Protein AF-A0A2V5QHH8-F1 (afdb_monomer_lite)

Foldseek 3Di:
DVVVVVVVVVVVVVPPPPPPPPPPDDDDPDPPPDVPPDCPQWPFDQDPVPRDTDIDGDDDLDDPVQFDDKDKDQDPVRHIDMDTDGHPSRVVSVVVVVVVVD

Structure (mmCIF, N/CA/C/O backbone):
data_AF-A0A2V5QHH8-F1
#
_entry.id   AF-A0A2V5QHH8-F1
#
loop_
_atom_site.group_PDB
_atom_site.id
_atom_site.type_symbol
_atom_site.label_atom_id
_atom_site.label_alt_id
_atom_site.label_comp_id
_atom_site.label_asym_id
_atom_site.label_entity_id
_atom_site.label_seq_id
_atom_site.pdbx_PDB_ins_code
_atom_site.Cartn_x
_atom_site.Cartn_y
_atom_site.Cartn_z
_atom_site.occupancy
_atom_site.B_iso_or_equiv
_atom_site.auth_seq_id
_atom_site.auth_comp_id
_atom_site.auth_asym_id
_atom_site.auth_atom_id
_atom_site.pdbx_PDB_model_num
ATOM 1 N N . MET A 1 1 ? 37.794 -6.355 -43.748 1.00 55.97 1 MET A N 1
ATOM 2 C CA . MET A 1 1 ? 38.218 -6.286 -42.326 1.00 55.97 1 MET A CA 1
ATOM 3 C C . MET A 1 1 ? 37.625 -5.085 -41.583 1.00 55.97 1 MET A C 1
ATOM 5 O O . MET A 1 1 ? 37.082 -5.288 -40.511 1.00 55.97 1 MET A O 1
ATOM 9 N N . LYS A 1 2 ? 37.625 -3.866 -42.150 1.00 64.50 2 LYS A N 1
ATOM 10 C CA . LYS A 1 2 ? 37.013 -2.669 -41.525 1.00 64.50 2 LYS A CA 1
ATOM 11 C C . LYS A 1 2 ? 35.512 -2.791 -41.200 1.00 64.50 2 LYS A C 1
ATOM 13 O O . LYS A 1 2 ? 35.092 -2.374 -40.131 1.00 64.50 2 LYS A O 1
ATOM 18 N N . THR A 1 3 ? 34.717 -3.390 -42.088 1.00 74.62 3 THR A N 1
ATOM 19 C CA . THR A 1 3 ? 33.256 -3.534 -41.921 1.00 74.62 3 THR A CA 1
ATOM 20 C C . THR A 1 3 ? 32.865 -4.490 -40.794 1.00 74.62 3 THR A C 1
ATOM 22 O O . THR A 1 3 ? 31.905 -4.232 -40.075 1.00 74.62 3 THR A O 1
ATOM 25 N N . LEU A 1 4 ? 33.650 -5.550 -40.589 1.00 76.69 4 LEU A N 1
ATOM 26 C CA . LEU A 1 4 ? 33.464 -6.511 -39.497 1.00 76.69 4 LEU A CA 1
ATOM 27 C C . LEU A 1 4 ? 33.730 -5.875 -38.128 1.00 76.69 4 LEU A C 1
ATOM 29 O O . LEU A 1 4 ? 32.986 -6.126 -37.186 1.00 76.69 4 LEU A O 1
ATOM 33 N N . CYS A 1 5 ? 34.737 -5.002 -38.026 1.00 74.75 5 CYS A N 1
ATOM 34 C CA . CYS A 1 5 ? 35.005 -4.264 -36.790 1.00 74.75 5 CYS A CA 1
ATOM 35 C C . CYS A 1 5 ? 33.867 -3.303 -36.433 1.00 74.75 5 CYS A C 1
ATOM 37 O O . CYS A 1 5 ? 33.493 -3.221 -35.269 1.00 74.75 5 CYS A O 1
ATOM 39 N N . VAL A 1 6 ? 33.285 -2.610 -37.416 1.00 78.44 6 VAL A N 1
ATOM 40 C CA . VAL A 1 6 ? 32.144 -1.709 -37.172 1.00 78.44 6 VAL A CA 1
ATOM 41 C C . VAL A 1 6 ? 30.931 -2.497 -36.678 1.00 78.44 6 VAL A C 1
ATOM 43 O O . VAL A 1 6 ? 30.310 -2.109 -35.693 1.00 78.44 6 VAL A O 1
ATOM 46 N N . PHE A 1 7 ? 30.646 -3.646 -37.295 1.00 79.81 7 PHE A N 1
ATOM 47 C CA . PHE A 1 7 ? 29.556 -4.519 -36.859 1.00 79.81 7 PHE A CA 1
ATOM 48 C C . PHE A 1 7 ? 29.766 -5.054 -35.440 1.00 79.81 7 PHE A C 1
ATOM 50 O O . PHE A 1 7 ? 28.832 -5.051 -34.643 1.00 79.81 7 PHE A O 1
ATOM 57 N N . ALA A 1 8 ? 30.995 -5.453 -35.102 1.00 79.25 8 ALA A N 1
ATOM 58 C CA . ALA A 1 8 ? 31.339 -5.907 -33.759 1.00 79.25 8 ALA A CA 1
ATOM 59 C C . ALA A 1 8 ? 31.146 -4.797 -32.710 1.00 79.25 8 ALA A C 1
ATOM 61 O O . ALA A 1 8 ? 30.592 -5.052 -31.645 1.00 79.25 8 ALA A O 1
ATOM 62 N N . VAL A 1 9 ? 31.528 -3.555 -33.025 1.00 78.12 9 VAL A N 1
ATOM 63 C CA . VAL A 1 9 ? 31.331 -2.402 -32.129 1.00 78.12 9 VAL A CA 1
ATOM 64 C C . VAL A 1 9 ? 29.844 -2.085 -31.940 1.00 78.12 9 VAL A C 1
ATOM 66 O O . VAL A 1 9 ? 29.410 -1.860 -30.811 1.00 78.12 9 VAL A O 1
ATOM 69 N N . CYS A 1 10 ? 29.038 -2.128 -33.004 1.00 76.56 10 CYS A N 1
ATOM 70 C CA . CYS A 1 10 ? 27.588 -1.937 -32.903 1.00 76.56 10 CYS A CA 1
ATOM 71 C C . CYS A 1 10 ? 26.911 -3.036 -32.072 1.00 76.56 10 CYS A C 1
ATOM 73 O O . CYS A 1 10 ? 26.015 -2.737 -31.285 1.00 76.56 10 CYS A O 1
ATOM 75 N N . LEU A 1 11 ? 27.359 -4.289 -32.202 1.00 77.94 11 LEU A N 1
ATOM 76 C CA . LEU A 1 11 ? 26.818 -5.406 -31.427 1.00 77.94 11 LEU A CA 1
ATOM 77 C C . LEU A 1 11 ? 27.116 -5.245 -29.928 1.00 77.94 11 LEU A C 1
ATOM 79 O O . LEU A 1 11 ? 26.243 -5.473 -29.098 1.00 77.94 11 LEU A O 1
ATOM 83 N N . VAL A 1 12 ? 28.322 -4.787 -29.580 1.00 74.31 12 VAL A N 1
ATOM 84 C CA . VAL A 1 12 ? 28.715 -4.521 -28.186 1.00 74.31 12 VAL A CA 1
ATOM 85 C C . VAL A 1 12 ? 27.876 -3.397 -27.568 1.00 74.31 12 VAL A C 1
ATOM 87 O O . VAL A 1 12 ? 27.472 -3.509 -26.413 1.00 74.31 12 VAL A O 1
ATOM 90 N N . PHE A 1 13 ? 27.544 -2.350 -28.330 1.00 67.00 13 PHE A N 1
ATOM 91 C CA . PHE A 1 13 ? 26.652 -1.284 -27.856 1.00 67.00 13 PHE A CA 1
ATOM 92 C C . PHE A 1 13 ? 25.185 -1.723 -27.738 1.00 67.00 13 PHE A C 1
ATOM 94 O O . PHE A 1 13 ? 24.488 -1.246 -26.847 1.00 67.00 13 PHE A O 1
ATOM 101 N N . ALA A 1 14 ? 24.719 -2.644 -28.587 1.00 65.50 14 ALA A N 1
ATOM 102 C CA . ALA A 1 14 ? 23.361 -3.190 -28.513 1.00 65.50 14 ALA A CA 1
ATOM 103 C C . ALA A 1 14 ? 23.159 -4.151 -27.325 1.00 65.50 14 ALA A C 1
ATOM 105 O O . ALA A 1 14 ? 22.041 -4.287 -26.835 1.00 65.50 14 ALA A O 1
ATOM 106 N N . LEU A 1 15 ? 24.230 -4.804 -26.858 1.00 60.97 15 LEU A N 1
ATOM 107 C CA . LEU A 1 15 ? 24.202 -5.700 -25.697 1.00 60.97 15 LEU A CA 1
ATOM 108 C C . LEU A 1 15 ? 24.452 -5.000 -24.358 1.00 60.97 15 LEU A C 1
ATOM 110 O O . LEU A 1 15 ? 24.353 -5.661 -23.326 1.00 60.97 15 LEU A O 1
ATOM 114 N N . ALA A 1 16 ? 24.772 -3.704 -24.338 1.00 61.31 16 ALA A N 1
ATOM 115 C CA . ALA A 1 16 ? 24.876 -2.977 -23.083 1.00 61.31 16 ALA A CA 1
ATOM 116 C C . ALA A 1 16 ? 23.480 -2.945 -22.436 1.00 61.31 16 ALA A C 1
ATOM 118 O O . ALA A 1 16 ? 22.589 -2.283 -22.979 1.00 61.31 16 ALA A O 1
ATOM 119 N N . PRO A 1 17 ? 23.243 -3.643 -21.304 1.00 56.28 17 PRO A N 1
ATOM 120 C CA . PRO A 1 17 ? 21.990 -3.482 -20.596 1.00 56.28 17 PRO A CA 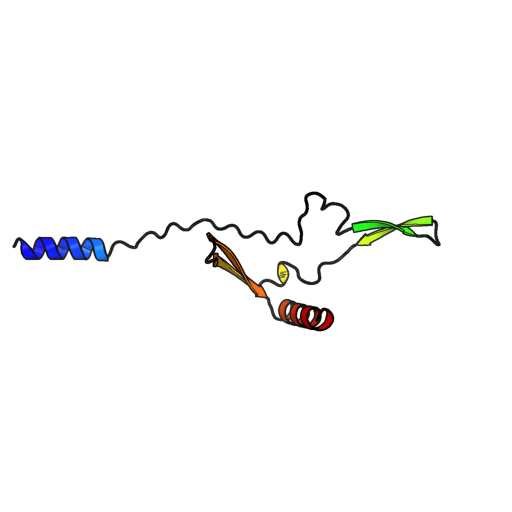1
ATOM 121 C C . PRO A 1 17 ? 21.942 -2.014 -20.200 1.00 56.28 17 PRO A C 1
ATOM 123 O O . PRO A 1 17 ? 22.794 -1.538 -19.447 1.00 56.28 17 PRO A O 1
ATOM 126 N N . GLY A 1 18 ? 20.990 -1.273 -20.766 1.00 54.88 18 GLY A N 1
ATOM 127 C CA . GLY A 1 18 ? 20.697 0.066 -20.300 1.00 54.88 18 GLY A CA 1
ATOM 128 C C . GLY A 1 18 ? 20.411 -0.066 -18.815 1.00 54.88 18 GLY A C 1
ATOM 129 O O . GLY A 1 18 ? 19.372 -0.605 -18.438 1.00 54.88 18 GLY A O 1
ATOM 130 N N . ILE A 1 19 ? 21.364 0.349 -17.977 1.00 53.62 19 ILE A N 1
ATOM 131 C CA . ILE A 1 19 ? 21.189 0.423 -16.533 1.00 53.62 19 ILE A CA 1
ATOM 132 C C . ILE A 1 19 ? 20.180 1.549 -16.343 1.00 53.62 19 ILE A C 1
ATOM 134 O O . ILE A 1 19 ? 20.535 2.711 -16.143 1.00 53.62 19 ILE A O 1
ATOM 138 N N . ALA A 1 20 ? 18.901 1.217 -16.509 1.00 56.69 20 ALA A N 1
ATOM 139 C CA . ALA A 1 20 ? 17.805 2.063 -16.113 1.00 56.69 20 ALA A CA 1
ATOM 140 C C . ALA A 1 20 ? 18.048 2.303 -14.630 1.00 56.69 20 ALA A C 1
ATOM 142 O O . ALA A 1 20 ? 17.946 1.373 -13.829 1.00 56.69 20 ALA A O 1
ATOM 143 N N . ARG A 1 21 ? 18.498 3.517 -14.282 1.00 51.78 21 ARG A N 1
ATOM 144 C CA . ARG A 1 21 ? 18.726 3.902 -12.891 1.00 51.78 21 ARG A CA 1
ATOM 145 C C . ARG A 1 21 ? 17.482 3.479 -12.131 1.00 51.78 21 ARG A C 1
ATOM 147 O O . ARG A 1 21 ? 16.410 4.022 -12.393 1.00 51.78 21 ARG A O 1
ATOM 154 N N . GLN A 1 22 ? 17.634 2.513 -11.231 1.00 54.09 22 GLN A N 1
ATOM 155 C CA . GLN A 1 22 ? 16.608 2.147 -10.270 1.00 54.09 22 GLN A CA 1
ATOM 156 C C . GLN A 1 22 ? 16.388 3.409 -9.436 1.00 54.09 22 GLN A C 1
ATOM 158 O O . GLN A 1 22 ? 17.128 3.699 -8.497 1.00 54.09 22 GLN A O 1
ATOM 163 N N . ARG A 1 23 ? 15.463 4.269 -9.877 1.00 57.84 23 ARG A N 1
ATOM 164 C CA . ARG A 1 23 ? 15.086 5.457 -9.122 1.00 57.84 23 ARG A CA 1
ATOM 165 C C . ARG A 1 23 ? 14.472 4.886 -7.860 1.00 57.84 23 ARG A C 1
ATOM 167 O O . ARG A 1 23 ? 13.487 4.159 -7.935 1.00 57.84 23 ARG A O 1
ATOM 174 N N . HIS A 1 24 ? 15.132 5.126 -6.734 1.00 54.34 24 HIS A N 1
ATOM 175 C CA . HIS A 1 24 ? 14.696 4.654 -5.433 1.00 54.34 24 HIS A CA 1
ATOM 176 C C . HIS A 1 24 ? 13.401 5.393 -5.083 1.00 54.34 24 HIS A C 1
ATOM 178 O O . HIS A 1 24 ? 13.422 6.462 -4.476 1.00 54.34 24 HIS A O 1
ATOM 184 N N . VAL A 1 25 ? 12.274 4.882 -5.577 1.00 51.56 25 VAL A N 1
ATOM 185 C CA . VAL A 1 25 ?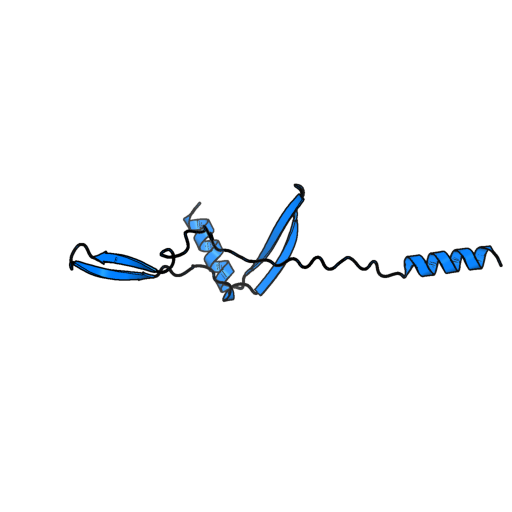 10.958 5.446 -5.305 1.00 51.56 25 VAL A CA 1
ATOM 186 C C . VAL A 1 25 ? 10.484 4.840 -4.000 1.00 51.56 25 VAL A C 1
ATOM 188 O O . VAL A 1 25 ? 10.041 3.697 -3.943 1.00 51.56 25 VAL A O 1
ATOM 191 N N . THR A 1 26 ? 10.612 5.619 -2.935 1.00 50.28 26 THR A N 1
ATOM 192 C CA . THR A 1 26 ? 10.004 5.292 -1.653 1.00 50.28 26 THR A CA 1
ATOM 193 C C . THR A 1 26 ? 8.554 5.743 -1.701 1.00 50.28 26 THR A C 1
ATOM 195 O O . THR A 1 26 ? 8.275 6.940 -1.731 1.00 50.28 26 THR A O 1
ATOM 198 N N . PHE A 1 27 ? 7.628 4.794 -1.702 1.00 52.28 27 PHE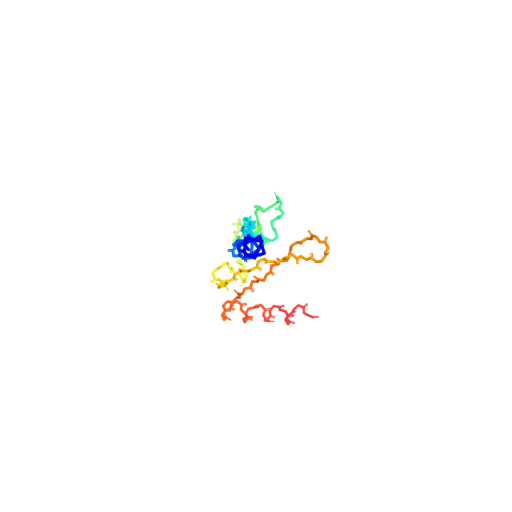 A N 1
ATOM 199 C CA . PHE A 1 27 ? 6.219 5.089 -1.503 1.00 52.28 27 PHE A CA 1
ATOM 200 C C . PHE A 1 27 ? 5.887 5.003 -0.025 1.00 52.28 27 PHE A C 1
ATOM 202 O O . PHE A 1 27 ? 5.990 3.945 0.589 1.00 52.28 27 PHE A O 1
ATOM 209 N N . ARG A 1 28 ? 5.521 6.147 0.547 1.00 52.00 28 ARG A N 1
ATOM 210 C CA . ARG A 1 28 ? 4.917 6.228 1.872 1.00 52.00 28 ARG A CA 1
ATOM 211 C C . ARG A 1 28 ? 3.459 6.593 1.699 1.00 52.00 28 ARG A C 1
ATOM 213 O O . ARG A 1 28 ? 3.152 7.701 1.263 1.00 52.00 28 ARG A O 1
ATOM 220 N N . VAL A 1 29 ? 2.574 5.674 2.068 1.00 51.06 29 VAL A N 1
ATOM 221 C CA . VAL A 1 29 ? 1.164 5.999 2.264 1.00 51.06 29 VAL A CA 1
ATOM 222 C C . VAL A 1 29 ? 1.063 6.738 3.583 1.00 51.06 29 VAL A C 1
ATOM 224 O O . VAL A 1 29 ? 1.095 6.153 4.658 1.00 51.06 29 VAL A O 1
ATOM 227 N N . HIS A 1 30 ? 0.960 8.053 3.496 1.00 45.91 30 HIS A N 1
ATOM 228 C CA . HIS A 1 30 ? 0.489 8.855 4.605 1.00 45.91 30 HIS A CA 1
ATOM 229 C C . HIS A 1 30 ? -1.031 8.941 4.471 1.00 45.91 30 HIS A C 1
ATOM 231 O O . HIS A 1 30 ? -1.528 9.677 3.619 1.00 45.91 30 HIS A O 1
ATOM 237 N N . ALA A 1 31 ? -1.778 8.176 5.268 1.00 50.22 31 ALA A N 1
ATOM 238 C CA . ALA A 1 31 ? -3.214 8.393 5.418 1.00 50.22 31 ALA A CA 1
ATOM 239 C C . ALA A 1 31 ? -3.409 9.807 5.979 1.00 50.22 31 ALA A C 1
ATOM 241 O O . ALA A 1 31 ? -3.202 10.009 7.163 1.00 50.22 31 ALA A O 1
ATOM 242 N N . GLN A 1 32 ? -3.675 10.790 5.111 1.00 42.03 32 GLN A N 1
ATOM 243 C CA . GLN A 1 32 ? -3.844 12.205 5.459 1.00 42.03 32 GLN A CA 1
ATOM 244 C C . GLN A 1 32 ? -2.922 12.681 6.604 1.00 42.03 32 GLN A C 1
ATOM 246 O O . GLN A 1 32 ? -3.397 13.238 7.585 1.00 42.03 32 GLN A O 1
ATOM 251 N N . ALA A 1 33 ? -1.601 12.505 6.468 1.00 39.88 33 ALA A N 1
ATOM 252 C CA . ALA A 1 33 ? -0.653 13.098 7.410 1.00 39.88 33 ALA A CA 1
ATOM 253 C C . ALA A 1 33 ? -0.564 14.610 7.168 1.00 39.88 33 ALA A C 1
ATOM 255 O O . ALA A 1 33 ? 0.283 15.107 6.424 1.00 39.88 33 ALA A O 1
ATOM 256 N N . ASN A 1 34 ? -1.476 15.353 7.787 1.00 42.62 34 ASN A N 1
ATOM 257 C CA . ASN A 1 34 ? -1.274 16.764 8.083 1.00 42.62 34 ASN A CA 1
ATOM 258 C C . ASN A 1 34 ? -0.292 16.832 9.271 1.00 42.62 34 ASN A C 1
ATOM 260 O O . ASN A 1 34 ? -0.412 16.012 10.178 1.00 42.62 34 ASN A O 1
ATOM 264 N N . PRO A 1 35 ? 0.644 17.795 9.356 1.00 42.62 35 PRO A N 1
ATOM 265 C CA . PRO A 1 35 ? 1.498 18.011 10.538 1.00 42.62 35 PRO A CA 1
ATOM 266 C C . PRO A 1 35 ? 0.764 18.200 11.890 1.00 42.62 35 PRO A C 1
ATOM 268 O O . PRO A 1 35 ? 1.409 18.419 12.911 1.00 42.62 35 PRO A O 1
ATOM 271 N N . ARG A 1 36 ? -0.572 18.102 11.916 1.00 47.53 36 ARG A N 1
ATOM 272 C CA . ARG A 1 36 ? -1.435 17.997 13.100 1.00 47.53 36 ARG A CA 1
ATOM 273 C C . ARG A 1 36 ? -1.779 16.558 13.518 1.00 47.53 36 ARG A C 1
ATOM 275 O O . ARG A 1 36 ? -2.643 16.400 14.370 1.00 47.53 36 ARG A O 1
ATOM 282 N N . ASP A 1 37 ? -1.155 15.527 12.948 1.00 46.16 37 ASP A N 1
ATOM 283 C CA . ASP A 1 37 ? -1.433 14.117 13.272 1.00 46.16 37 ASP A CA 1
ATOM 284 C C . ASP A 1 37 ? -0.872 13.687 14.638 1.00 46.16 37 ASP A C 1
ATOM 286 O O . ASP A 1 37 ? 0.030 12.869 14.802 1.00 46.16 37 ASP A O 1
ATOM 290 N N . THR A 1 38 ? -1.468 14.265 15.669 1.00 50.19 38 THR A N 1
ATOM 291 C CA . THR A 1 38 ? -1.609 13.744 17.023 1.00 50.19 38 THR A CA 1
ATOM 292 C C . THR A 1 38 ? -3.033 14.151 17.437 1.00 50.19 38 THR A C 1
ATOM 294 O O . THR A 1 38 ? -3.445 15.259 17.127 1.00 50.19 38 THR A O 1
ATOM 297 N N . GLU A 1 39 ? -3.804 13.243 18.051 1.00 47.84 39 GLU A N 1
ATOM 298 C CA . GLU A 1 39 ? -5.278 13.266 18.288 1.00 47.84 39 GLU A CA 1
ATOM 299 C C . GLU A 1 39 ? -6.174 12.557 17.247 1.00 47.84 39 GLU A C 1
ATOM 301 O O . GLU A 1 39 ? -7.272 12.127 17.605 1.00 47.84 39 GLU A O 1
ATOM 306 N N . VAL A 1 40 ? -5.734 12.330 16.003 1.00 50.66 40 VAL A N 1
ATOM 307 C CA . VAL A 1 40 ? -6.604 11.773 14.934 1.00 50.66 40 VAL A CA 1
ATOM 308 C C . VAL A 1 40 ? -6.979 10.301 15.146 1.00 50.66 40 VAL A C 1
ATOM 310 O O . VAL A 1 40 ? -8.128 9.927 14.916 1.00 50.66 40 VAL A O 1
ATOM 313 N N . PHE A 1 41 ? -6.055 9.484 15.652 1.00 51.12 41 PHE A N 1
ATOM 314 C CA . PHE A 1 41 ? -6.303 8.068 15.955 1.00 51.12 41 PHE A CA 1
ATOM 315 C C . PHE A 1 41 ? -6.772 7.827 17.389 1.00 51.12 41 PHE A C 1
ATOM 317 O O . PHE A 1 41 ? -7.197 6.724 17.700 1.00 51.12 41 PHE A O 1
ATOM 324 N N . SER A 1 42 ? -6.688 8.831 18.265 1.00 47.50 42 SER A N 1
ATOM 325 C CA . SER A 1 42 ? -7.036 8.742 19.684 1.00 47.50 42 SER A CA 1
ATOM 326 C C . SER A 1 42 ? -7.345 10.145 20.210 1.00 47.50 42 SER A C 1
ATOM 328 O O . SER A 1 42 ? -6.427 10.867 20.594 1.00 47.50 42 SER A O 1
ATOM 330 N N . THR A 1 43 ? -8.617 10.531 20.259 1.00 55.25 43 THR A N 1
ATOM 331 C CA . THR A 1 43 ? -9.064 11.809 20.839 1.00 55.25 43 THR A CA 1
ATOM 332 C C . THR A 1 43 ? -9.570 11.580 22.262 1.00 55.25 43 THR A C 1
ATOM 334 O O . THR A 1 43 ? -10.419 10.716 22.479 1.00 55.25 43 THR A O 1
ATOM 337 N N . SER A 1 44 ? -9.106 12.357 23.244 1.00 54.84 44 SER A N 1
ATOM 338 C CA . SER A 1 44 ? -9.775 12.428 24.546 1.00 54.84 44 SER A CA 1
ATOM 339 C C . SER A 1 44 ? -11.020 13.312 24.429 1.00 54.84 44 SER A C 1
ATOM 341 O O . SER A 1 44 ? -10.945 14.511 24.179 1.00 54.84 44 SER A O 1
ATOM 343 N N . VAL A 1 45 ? -12.198 12.719 24.594 1.00 63.56 45 VAL A N 1
ATOM 344 C CA . VAL A 1 45 ? -13.472 13.437 24.642 1.00 63.56 45 VAL A CA 1
ATOM 345 C C . VAL A 1 45 ? -13.964 13.456 26.081 1.00 63.56 45 VAL A C 1
ATOM 347 O O . VAL A 1 45 ? -14.027 12.422 26.745 1.00 63.56 45 VAL A O 1
ATOM 350 N N . ARG A 1 46 ? -14.364 14.629 26.577 1.00 71.88 46 ARG A N 1
ATOM 351 C CA . ARG A 1 46 ? -15.063 14.723 27.862 1.00 71.88 46 ARG A CA 1
ATOM 352 C C . ARG A 1 46 ? -16.484 14.196 27.680 1.00 71.88 46 ARG A C 1
ATOM 354 O O . ARG A 1 46 ? -17.291 14.801 26.971 1.00 71.88 46 ARG A O 1
ATOM 361 N N . ALA A 1 47 ? -16.808 13.074 28.315 1.00 68.88 47 ALA A N 1
ATOM 362 C CA . ALA A 1 47 ? -18.151 12.513 28.270 1.00 68.88 47 ALA A CA 1
ATOM 363 C C . ALA A 1 47 ? -19.139 13.499 28.916 1.00 68.88 47 ALA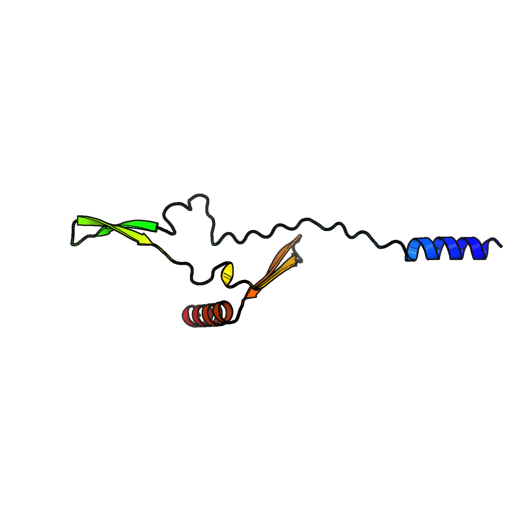 A C 1
ATOM 365 O O . ALA A 1 47 ? -19.108 13.694 30.130 1.00 68.88 47 ALA A O 1
ATOM 366 N N . ARG A 1 48 ? -20.031 14.111 28.121 1.00 69.00 48 ARG A N 1
ATOM 367 C CA . ARG A 1 48 ? -20.964 15.159 28.591 1.00 69.00 48 ARG A CA 1
ATOM 368 C C . ARG A 1 48 ? -21.893 14.700 29.722 1.00 69.00 48 ARG A C 1
ATOM 370 O O . ARG A 1 48 ? -22.333 15.527 30.505 1.00 69.00 48 ARG A O 1
ATOM 377 N N . PHE A 1 49 ? -22.169 13.398 29.808 1.00 69.62 49 PHE A N 1
ATOM 378 C CA . PHE A 1 49 ? -23.055 12.815 30.820 1.00 69.62 49 PHE A CA 1
ATOM 379 C C . PHE A 1 49 ? -22.332 12.406 32.115 1.00 69.62 49 PHE A C 1
ATOM 381 O O . PHE A 1 49 ? -22.880 12.547 33.199 1.00 69.62 49 PHE A O 1
ATOM 388 N N . SER A 1 50 ? -21.093 11.912 32.017 1.00 74.56 50 SER A N 1
ATOM 389 C CA . SER A 1 50 ? -20.337 11.371 33.162 1.00 74.56 50 SER A CA 1
ATOM 390 C C . SER A 1 50 ? -19.252 12.319 33.677 1.00 74.56 50 SER A C 1
ATOM 392 O O . SER A 1 50 ? -18.689 12.071 34.741 1.00 74.56 50 SER A O 1
ATOM 394 N N . GLY A 1 51 ? -18.891 13.352 32.912 1.00 78.00 51 GLY A N 1
ATOM 395 C CA . GLY A 1 51 ? -17.779 14.237 33.238 1.00 78.00 51 GLY A CA 1
ATOM 396 C C . GLY A 1 51 ? -16.437 13.511 33.333 1.00 78.00 51 GLY A C 1
ATOM 397 O O . GLY A 1 51 ? -15.564 13.985 34.042 1.00 78.00 51 GLY A O 1
ATOM 398 N N . LYS A 1 52 ? -16.261 12.365 32.668 1.00 77.31 52 LYS A N 1
ATOM 399 C CA . LYS A 1 52 ? -14.997 11.617 32.618 1.00 77.31 52 LYS A CA 1
ATOM 400 C C . LYS A 1 52 ? -14.329 11.823 31.262 1.00 77.31 52 LYS A C 1
ATOM 402 O O . LYS A 1 52 ? -15.023 11.926 30.249 1.00 77.31 52 LYS A O 1
ATOM 407 N N . ASP A 1 53 ? -13.002 11.861 31.242 1.00 69.75 53 ASP A N 1
ATOM 408 C CA . ASP A 1 53 ? -12.248 11.820 29.990 1.00 69.75 53 ASP A CA 1
ATOM 409 C C . ASP A 1 53 ? -12.285 10.395 29.441 1.00 69.75 53 ASP A C 1
ATOM 411 O O . ASP A 1 53 ? -11.802 9.453 30.074 1.00 69.75 53 ASP A O 1
ATOM 415 N N . ILE A 1 54 ? -12.915 10.234 28.280 1.00 67.69 54 ILE A N 1
ATOM 416 C CA . ILE A 1 54 ? -12.934 8.984 27.525 1.00 67.69 54 ILE A CA 1
ATOM 417 C C . ILE A 1 54 ? -12.028 9.135 26.313 1.00 67.69 54 ILE A C 1
ATOM 419 O O . ILE A 1 54 ? -12.014 10.176 25.663 1.00 67.69 54 ILE A O 1
ATOM 423 N N . ARG A 1 55 ? -11.252 8.100 26.005 1.00 69.56 55 ARG A N 1
ATOM 424 C CA . ARG A 1 55 ? -10.372 8.091 24.838 1.00 69.56 55 ARG A CA 1
ATOM 425 C C . ARG A 1 55 ? -11.083 7.377 23.697 1.00 69.56 55 ARG A C 1
ATOM 427 O O . ARG A 1 55 ? -11.453 6.218 23.844 1.00 69.56 55 ARG A O 1
ATOM 434 N N . ILE A 1 56 ? -11.312 8.083 22.598 1.00 62.81 56 ILE A N 1
ATOM 435 C CA . ILE A 1 56 ? -11.935 7.546 21.391 1.00 62.81 56 ILE A CA 1
ATOM 436 C C . ILE A 1 56 ? -10.834 7.259 20.393 1.00 62.81 56 ILE A C 1
ATOM 438 O O . ILE A 1 56 ? -10.218 8.186 19.865 1.00 62.81 56 ILE A O 1
ATOM 442 N N . GLU A 1 57 ? -10.611 5.976 20.136 1.00 62.06 57 GLU A N 1
ATOM 443 C CA . GLU A 1 57 ? -9.673 5.532 19.118 1.00 62.06 57 GLU A CA 1
ATOM 444 C C . GLU A 1 57 ? -10.381 5.379 17.771 1.00 62.06 57 GLU A C 1
ATOM 446 O O . GLU A 1 57 ? -11.428 4.737 17.680 1.00 62.06 57 GLU A O 1
ATOM 451 N N . LYS A 1 58 ? -9.832 5.997 16.721 1.00 64.06 58 LYS A N 1
ATOM 452 C CA . LYS A 1 58 ? -10.322 5.823 15.350 1.00 64.06 58 LYS A CA 1
ATOM 453 C C . LYS A 1 58 ? -9.474 4.759 14.676 1.00 64.06 58 LYS A C 1
ATOM 455 O O . LYS A 1 58 ? -8.285 4.972 14.465 1.00 64.06 58 LYS A O 1
ATOM 460 N N . LEU A 1 59 ? -10.084 3.628 14.341 1.00 67.56 59 LEU A N 1
ATOM 461 C CA . LEU A 1 59 ? -9.420 2.562 13.598 1.00 67.56 59 LEU A CA 1
ATOM 462 C C . LEU A 1 59 ? -9.513 2.844 12.089 1.00 67.56 59 LEU A C 1
ATOM 464 O O . LEU A 1 59 ? -10.582 3.242 11.617 1.00 67.56 59 LEU A O 1
ATOM 468 N N . PRO A 1 60 ? -8.421 2.672 11.324 1.00 70.12 60 PRO A N 1
ATOM 469 C CA . PRO A 1 60 ? -8.469 2.801 9.874 1.00 70.12 60 PRO A CA 1
ATOM 470 C C . PRO A 1 60 ? -9.256 1.636 9.257 1.00 70.12 60 PRO A C 1
ATOM 472 O O . PRO A 1 60 ? -9.119 0.496 9.692 1.00 70.12 60 PRO A O 1
ATOM 475 N N . TRP A 1 61 ? -10.053 1.923 8.224 1.00 75.75 61 TRP A N 1
ATOM 476 C CA . TRP A 1 61 ? -10.808 0.904 7.482 1.00 75.75 61 TRP A CA 1
ATOM 477 C C . TRP A 1 61 ? -9.912 0.007 6.621 1.00 75.75 61 TRP A C 1
ATOM 479 O O . TRP A 1 61 ? -10.176 -1.181 6.496 1.00 75.75 61 TRP A O 1
ATOM 489 N N . ILE A 1 62 ? -8.855 0.581 6.041 1.00 81.31 62 ILE A N 1
ATOM 490 C CA . ILE A 1 62 ? -7.836 -0.131 5.265 1.00 81.31 62 ILE A CA 1
ATOM 491 C C . ILE A 1 62 ? -6.483 0.193 5.887 1.00 81.31 62 ILE A C 1
ATOM 493 O O . ILE A 1 62 ? -6.179 1.354 6.175 1.00 81.31 62 ILE A O 1
ATOM 497 N N . SER A 1 63 ? -5.681 -0.840 6.097 1.00 79.19 63 SER A N 1
ATOM 498 C CA . SER A 1 63 ? -4.356 -0.788 6.694 1.00 79.19 63 SER A CA 1
ATOM 499 C C . SER A 1 63 ? -3.295 -1.321 5.729 1.00 79.19 63 SER A C 1
ATOM 501 O O . SER A 1 63 ? -3.594 -1.909 4.694 1.00 79.19 63 SER A O 1
ATOM 503 N N . GLU A 1 64 ? -2.023 -1.158 6.085 1.00 78.94 64 GLU A N 1
ATOM 504 C CA . GLU A 1 64 ? -0.903 -1.703 5.304 1.00 78.94 64 GLU A CA 1
ATOM 505 C C . GLU A 1 64 ? -0.942 -3.234 5.192 1.00 78.94 64 GLU A C 1
ATOM 507 O O . GLU A 1 64 ? -0.406 -3.790 4.239 1.00 78.94 64 GLU A O 1
ATOM 512 N N . ARG A 1 65 ? -1.589 -3.922 6.144 1.00 81.81 65 ARG A N 1
ATOM 513 C CA . ARG A 1 65 ? -1.736 -5.386 6.117 1.00 81.81 65 ARG A CA 1
ATOM 514 C C . ARG A 1 65 ? -2.638 -5.859 4.985 1.00 81.81 65 ARG A C 1
ATOM 516 O O . ARG A 1 65 ? -2.476 -6.983 4.534 1.00 81.81 65 ARG A O 1
ATOM 523 N N . ASP A 1 66 ? -3.535 -4.989 4.536 1.00 87.44 66 ASP A N 1
ATOM 524 C CA . ASP 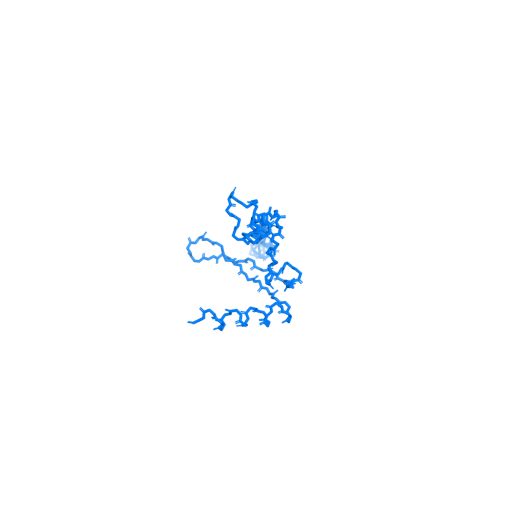A 1 66 ? -4.463 -5.260 3.445 1.00 87.44 66 ASP A CA 1
ATOM 525 C C . ASP A 1 66 ? -3.805 -5.020 2.071 1.00 87.44 66 ASP A C 1
ATOM 527 O O . ASP A 1 66 ? -4.446 -5.189 1.037 1.00 87.44 66 ASP A O 1
ATOM 531 N N . VAL A 1 67 ? -2.532 -4.598 2.028 1.00 86.38 67 VAL A N 1
ATOM 532 C CA . VAL A 1 67 ? -1.779 -4.325 0.795 1.00 86.38 67 VAL A CA 1
ATOM 533 C C . VAL A 1 67 ? -0.887 -5.515 0.448 1.00 86.38 67 VAL A C 1
ATOM 535 O O . VAL A 1 67 ? 0.002 -5.895 1.205 1.00 86.38 67 VAL A O 1
ATOM 538 N N . THR A 1 68 ? -1.071 -6.067 -0.750 1.00 89.62 68 THR A N 1
ATOM 539 C CA . THR A 1 68 ? -0.296 -7.214 -1.256 1.00 89.62 68 THR A CA 1
ATOM 540 C C . THR A 1 68 ? 0.830 -6.808 -2.195 1.00 89.62 68 THR A C 1
ATOM 542 O O . THR A 1 68 ? 1.868 -7.467 -2.233 1.00 89.62 68 THR A O 1
ATOM 545 N N . ALA A 1 69 ? 0.652 -5.724 -2.950 1.00 85.88 69 ALA A N 1
ATOM 546 C CA . ALA A 1 69 ? 1.672 -5.210 -3.852 1.00 85.88 69 ALA A CA 1
ATOM 547 C C . ALA A 1 69 ? 1.537 -3.702 -4.068 1.00 85.88 69 ALA A C 1
ATOM 549 O O . ALA A 1 69 ? 0.475 -3.103 -3.883 1.00 85.88 69 ALA A O 1
ATOM 550 N N . PHE A 1 70 ? 2.638 -3.097 -4.502 1.00 83.38 70 PHE A N 1
ATOM 551 C CA . PHE A 1 70 ? 2.732 -1.676 -4.783 1.00 83.38 70 PHE A CA 1
ATOM 552 C C . PHE A 1 70 ? 3.586 -1.431 -6.033 1.00 83.38 70 PHE A C 1
ATOM 554 O O . PHE A 1 70 ? 4.666 -2.007 -6.166 1.00 83.38 70 PHE A O 1
ATOM 561 N N . SER A 1 71 ? 3.130 -0.544 -6.922 1.00 82.06 71 SER A N 1
ATOM 562 C CA . SER A 1 71 ? 3.909 -0.097 -8.080 1.00 82.06 71 SER A CA 1
ATOM 563 C C . SER A 1 71 ? 3.745 1.407 -8.324 1.00 82.06 71 SER A C 1
ATOM 565 O O . SER A 1 71 ? 2.635 1.854 -8.620 1.00 82.06 71 SER A O 1
ATOM 567 N N . PRO A 1 72 ? 4.825 2.207 -8.276 1.00 83.25 72 PRO A N 1
ATOM 568 C CA . PRO A 1 72 ? 4.780 3.601 -8.691 1.00 83.25 72 PRO A CA 1
ATOM 569 C C . PRO A 1 72 ? 4.811 3.709 -10.218 1.00 83.25 72 PRO A C 1
ATOM 571 O O . PRO A 1 72 ? 5.386 2.861 -10.900 1.00 83.25 72 PRO A O 1
ATOM 574 N N . TYR A 1 73 ? 4.258 4.788 -10.761 1.00 81.56 73 TYR A N 1
ATOM 575 C CA . TYR A 1 73 ? 4.378 5.118 -12.179 1.00 81.56 73 TYR A CA 1
ATOM 576 C C . TYR A 1 73 ? 4.512 6.634 -12.381 1.00 81.56 73 TYR A C 1
ATOM 578 O O . TYR A 1 73 ? 3.989 7.410 -11.581 1.00 81.56 73 TYR A O 1
ATOM 586 N N . PRO A 1 74 ? 5.230 7.090 -13.419 1.00 79.94 74 PRO A N 1
ATOM 587 C CA . PRO A 1 74 ? 5.273 8.507 -13.757 1.00 79.94 74 PRO A CA 1
ATOM 588 C C . PRO A 1 74 ? 3.923 8.953 -14.336 1.00 79.94 74 PRO A C 1
ATOM 590 O O . PRO A 1 74 ? 3.371 8.289 -15.214 1.00 79.94 74 PRO A O 1
ATOM 593 N N . ALA A 1 75 ? 3.399 10.078 -13.860 1.00 82.19 75 ALA A N 1
ATOM 594 C CA . ALA A 1 75 ? 2.214 10.717 -14.417 1.00 82.19 75 ALA A CA 1
ATOM 595 C C . ALA A 1 75 ? 2.597 11.698 -15.541 1.00 82.19 75 ALA A C 1
ATOM 597 O O . ALA A 1 75 ? 3.744 12.139 -15.652 1.00 82.19 75 ALA A O 1
ATOM 598 N N . GLN A 1 76 ? 1.634 12.027 -16.406 1.00 82.19 76 GLN A N 1
ATOM 599 C CA . GLN A 1 76 ? 1.873 12.860 -17.596 1.00 82.19 76 GLN A CA 1
ATOM 600 C C . GLN A 1 76 ? 2.269 14.307 -17.264 1.00 82.19 76 GLN A C 1
ATOM 602 O O . GLN A 1 76 ? 2.952 14.955 -18.049 1.00 82.19 76 GLN A O 1
ATOM 607 N N . ASP A 1 77 ? 1.868 14.803 -16.099 1.00 82.38 77 ASP A N 1
ATOM 608 C CA . ASP A 1 77 ? 2.147 16.149 -15.590 1.00 82.38 77 ASP A CA 1
ATOM 609 C C . ASP A 1 77 ? 3.512 16.263 -14.881 1.00 82.38 77 ASP A C 1
ATOM 611 O O . ASP A 1 77 ? 3.820 17.282 -14.265 1.00 82.38 77 ASP A O 1
ATOM 615 N N . GLY A 1 78 ? 4.344 15.219 -14.953 1.00 73.88 78 GLY A N 1
ATOM 616 C CA . GLY A 1 78 ? 5.630 15.163 -14.259 1.00 73.88 78 GLY A CA 1
ATOM 617 C C . GLY A 1 78 ? 5.518 14.818 -12.771 1.00 73.88 78 GLY A C 1
ATOM 618 O O . GLY A 1 78 ? 6.542 14.785 -12.084 1.00 73.88 78 GLY A O 1
ATOM 619 N N . THR A 1 79 ? 4.310 14.530 -12.274 1.00 77.19 79 THR A N 1
ATOM 620 C CA . THR A 1 79 ? 4.101 13.957 -10.941 1.00 77.19 79 THR A CA 1
ATOM 621 C C . THR A 1 79 ? 4.232 12.428 -10.975 1.00 77.19 79 THR A C 1
ATOM 623 O O . THR A 1 79 ? 4.620 11.834 -11.985 1.00 77.19 79 THR A O 1
ATOM 626 N N . TYR A 1 80 ? 3.965 11.766 -9.849 1.00 74.25 80 TYR A N 1
ATOM 627 C CA . TYR A 1 80 ? 4.014 10.311 -9.738 1.00 74.25 80 TYR A CA 1
ATOM 628 C C . TYR A 1 80 ? 2.681 9.785 -9.223 1.00 74.25 80 TYR A C 1
ATOM 630 O O . TYR A 1 80 ? 2.127 10.307 -8.257 1.00 74.25 80 TYR A O 1
ATOM 638 N N . GLY A 1 81 ? 2.202 8.725 -9.861 1.00 77.62 81 GLY A N 1
ATOM 639 C CA . GLY A 1 81 ? 1.085 7.921 -9.403 1.00 77.62 81 GLY A CA 1
ATOM 640 C C . GLY A 1 81 ? 1.550 6.632 -8.733 1.00 77.62 81 GLY A C 1
ATOM 641 O O . GLY A 1 81 ? 2.719 6.240 -8.787 1.00 77.62 81 GLY A O 1
ATOM 642 N N . ALA A 1 82 ? 0.598 5.968 -8.096 1.00 82.06 82 ALA A N 1
ATOM 643 C CA . ALA A 1 82 ? 0.792 4.753 -7.329 1.00 82.06 82 ALA A CA 1
ATOM 644 C C . ALA A 1 82 ? -0.348 3.778 -7.619 1.00 82.06 82 ALA A C 1
ATOM 646 O O . ALA A 1 82 ? -1.516 4.153 -7.539 1.00 82.06 82 ALA A O 1
ATOM 647 N N . LEU A 1 83 ? -0.008 2.532 -7.934 1.00 85.44 83 LEU A N 1
ATOM 648 C CA . LEU A 1 83 ? -0.939 1.413 -7.930 1.00 85.44 83 LEU A CA 1
ATOM 649 C C . LEU A 1 83 ? -0.744 0.640 -6.630 1.00 85.44 83 LEU A C 1
ATOM 651 O O . LEU A 1 83 ? 0.373 0.230 -6.312 1.00 85.44 83 LEU A O 1
ATOM 655 N N . ILE A 1 84 ? -1.835 0.457 -5.893 1.00 87.19 84 ILE A N 1
ATOM 656 C CA . ILE A 1 84 ? -1.881 -0.335 -4.666 1.00 87.19 84 ILE A CA 1
ATOM 657 C C . ILE A 1 84 ? -2.762 -1.540 -4.957 1.00 87.19 84 ILE A C 1
ATOM 659 O O . ILE A 1 84 ? -3.932 -1.385 -5.307 1.00 87.19 84 ILE A O 1
ATOM 663 N N . GLN A 1 85 ? -2.200 -2.733 -4.825 1.00 91.19 85 GLN A N 1
ATOM 664 C CA . GLN A 1 85 ? -2.965 -3.962 -4.907 1.00 91.19 85 GLN A CA 1
ATOM 665 C C . GLN A 1 85 ? -3.397 -4.357 -3.501 1.00 91.19 85 GLN A C 1
ATOM 667 O O . GLN A 1 85 ? -2.555 -4.618 -2.641 1.00 91.19 85 GLN A O 1
ATOM 672 N N . LEU A 1 86 ? -4.706 -4.394 -3.277 1.00 91.88 86 LEU A N 1
ATOM 673 C CA . LEU A 1 86 ? -5.287 -4.843 -2.018 1.00 91.88 86 LEU A CA 1
ATOM 674 C C . LEU A 1 86 ? -5.529 -6.357 -2.045 1.00 91.88 86 LEU A C 1
ATOM 676 O O . LEU A 1 86 ? -5.739 -6.936 -3.116 1.00 91.88 86 LEU A O 1
ATOM 680 N N . ASP A 1 87 ? -5.483 -6.989 -0.877 1.00 91.88 87 ASP A N 1
ATOM 681 C CA . ASP A 1 87 ? -5.988 -8.346 -0.689 1.00 91.88 87 ASP A CA 1
ATOM 682 C C . ASP A 1 87 ? -7.526 -8.387 -0.765 1.00 91.88 87 ASP A C 1
ATOM 684 O O . ASP A 1 87 ? -8.197 -7.382 -1.015 1.00 91.88 87 ASP A O 1
ATOM 688 N N . GLU A 1 88 ? -8.103 -9.574 -0.587 1.00 94.44 88 GLU A N 1
ATOM 689 C CA . GLU A 1 88 ? -9.553 -9.748 -0.675 1.00 94.44 88 GLU A CA 1
ATOM 690 C C . GLU A 1 88 ? -10.307 -8.906 0.365 1.00 94.44 88 GLU A C 1
ATOM 692 O O . GLU A 1 88 ? -11.321 -8.289 0.038 1.00 94.44 88 GLU A O 1
ATOM 697 N N . HIS A 1 89 ? -9.787 -8.815 1.593 1.00 93.56 89 HIS A N 1
ATOM 698 C CA . HIS A 1 89 ? -10.404 -8.024 2.654 1.00 93.56 89 HIS A CA 1
ATOM 699 C C . HIS A 1 89 ? -10.398 -6.530 2.300 1.00 93.56 89 HIS A C 1
ATOM 701 O O . HIS A 1 89 ? -11.456 -5.896 2.271 1.00 93.56 89 HIS A O 1
ATOM 707 N N . GLY A 1 90 ? -9.236 -5.978 1.944 1.00 89.12 90 GLY A N 1
ATOM 708 C CA . GLY A 1 90 ? -9.096 -4.573 1.572 1.00 89.12 90 GLY A CA 1
ATOM 709 C C . GLY A 1 90 ? -9.941 -4.193 0.357 1.00 89.12 90 GLY A C 1
ATOM 710 O O . GLY A 1 90 ? -10.505 -3.099 0.321 1.00 89.12 90 GLY A O 1
ATOM 711 N N . ARG A 1 91 ? -10.087 -5.097 -0.623 1.00 90.94 91 ARG A N 1
ATOM 712 C CA . ARG A 1 91 ? -10.948 -4.879 -1.796 1.00 90.94 91 ARG A CA 1
ATOM 713 C C . ARG A 1 91 ? -12.423 -4.762 -1.425 1.00 90.94 91 ARG A C 1
ATOM 715 O O . ARG A 1 91 ? -13.068 -3.817 -1.872 1.00 90.94 91 ARG A O 1
ATOM 722 N N . VAL A 1 92 ? -12.945 -5.686 -0.617 1.00 93.00 92 VAL A N 1
ATOM 723 C CA . VAL A 1 92 ? -14.351 -5.666 -0.177 1.00 93.00 92 VAL A CA 1
ATOM 724 C C . VAL A 1 92 ? -14.643 -4.409 0.644 1.00 93.00 92 VAL A C 1
ATOM 726 O O . VAL A 1 92 ? -15.653 -3.741 0.422 1.00 93.00 92 VAL A O 1
ATOM 729 N N . VAL A 1 93 ? -13.734 -4.040 1.551 1.00 89.69 93 VAL A N 1
ATOM 730 C CA . VAL A 1 93 ? -13.868 -2.807 2.335 1.00 89.69 93 VAL A CA 1
ATOM 731 C C . VAL A 1 93 ? -13.870 -1.579 1.427 1.00 89.69 93 VAL A C 1
ATOM 733 O O . VAL A 1 93 ? -14.764 -0.742 1.547 1.00 89.69 93 VAL A O 1
ATOM 736 N N . LEU A 1 94 ? -12.924 -1.472 0.488 1.00 88.38 94 LEU A N 1
ATOM 737 C CA . LEU A 1 94 ? -12.862 -0.338 -0.435 1.00 88.38 94 LEU A CA 1
ATOM 738 C C . LEU A 1 94 ? -14.134 -0.207 -1.284 1.00 88.38 94 LEU A C 1
ATOM 740 O O . LEU A 1 94 ? -14.611 0.910 -1.494 1.00 88.38 94 LEU A O 1
ATOM 744 N N . ASP A 1 95 ? -14.685 -1.324 -1.754 1.00 89.56 95 ASP A N 1
ATOM 745 C CA . ASP A 1 95 ? -15.905 -1.341 -2.563 1.00 89.56 95 ASP A CA 1
ATOM 746 C C . ASP A 1 95 ? -17.111 -0.843 -1.755 1.00 89.56 95 ASP A C 1
ATOM 748 O O . ASP A 1 95 ? -17.816 0.072 -2.181 1.00 89.56 95 ASP A O 1
ATOM 752 N N . SER A 1 96 ? -17.270 -1.343 -0.524 1.00 87.44 96 SER A N 1
ATOM 753 C CA . SER A 1 96 ? -18.329 -0.898 0.390 1.00 87.44 96 SER A CA 1
ATOM 754 C C . SER A 1 96 ? -18.276 0.614 0.661 1.00 87.44 96 SER A C 1
ATOM 756 O O . SER A 1 96 ? -19.279 1.307 0.491 1.00 87.44 96 SER A O 1
ATOM 758 N N . LEU A 1 97 ? -17.089 1.153 0.966 1.00 83.25 97 LEU A N 1
ATOM 759 C CA . LEU A 1 97 ? -16.869 2.586 1.188 1.00 83.25 97 LEU A CA 1
ATOM 760 C C . LEU A 1 97 ? -17.136 3.433 -0.060 1.00 83.25 97 LEU A C 1
ATOM 762 O O . LEU A 1 97 ? -17.621 4.561 0.049 1.00 83.25 97 LEU A O 1
ATOM 766 N N . SER A 1 98 ? -16.799 2.910 -1.240 1.00 78.44 98 SER A N 1
ATOM 767 C CA . SER A 1 98 ? -17.015 3.597 -2.517 1.00 78.44 98 SER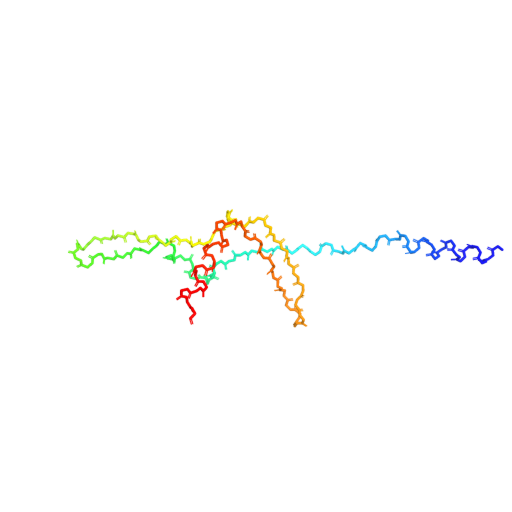 A CA 1
ATOM 768 C C . SER A 1 98 ? -18.501 3.708 -2.850 1.00 78.44 98 SER A C 1
ATOM 770 O O . SER A 1 98 ? -18.922 4.718 -3.408 1.00 78.44 98 SER A O 1
ATOM 772 N N . VAL A 1 99 ? -19.295 2.695 -2.491 1.00 85.50 99 VAL A N 1
ATOM 773 C CA . VAL A 1 99 ? -20.753 2.690 -2.663 1.00 85.50 99 VAL A CA 1
ATOM 774 C C . VAL A 1 99 ? -21.440 3.586 -1.632 1.00 85.50 99 VAL A C 1
ATOM 776 O O . VAL A 1 99 ? -22.307 4.370 -2.000 1.00 85.50 99 VAL A O 1
ATOM 779 N N . GLU A 1 100 ? -21.043 3.511 -0.359 1.00 74.25 100 GLU A N 1
ATOM 780 C CA . GLU A 1 100 ? -21.659 4.281 0.733 1.00 74.25 100 GLU A CA 1
ATOM 781 C C . GLU A 1 100 ? -21.486 5.802 0.571 1.00 74.25 100 GLU A C 1
ATOM 783 O O . GLU A 1 100 ? -22.326 6.578 1.022 1.00 74.25 100 GLU A O 1
ATOM 788 N N . ARG A 1 101 ? -20.398 6.242 -0.074 1.00 65.44 101 ARG A N 1
ATOM 789 C CA . ARG A 1 101 ? -20.067 7.666 -0.258 1.00 65.44 101 ARG A CA 1
ATOM 790 C C . ARG A 1 101 ? -20.358 8.221 -1.654 1.00 65.44 101 ARG A C 1
ATOM 792 O O . ARG A 1 101 ? -19.893 9.323 -1.958 1.00 65.44 101 ARG A O 1
ATOM 799 N N . ARG A 1 102 ? -21.071 7.476 -2.496 1.00 55.53 102 ARG A N 1
ATOM 800 C CA . ARG A 1 102 ? -21.481 7.922 -3.833 1.00 55.53 102 ARG A CA 1
ATOM 801 C C . ARG A 1 102 ? -22.801 8.682 -3.793 1.00 55.53 102 ARG A C 1
ATOM 803 O O . ARG A 1 102 ? -22.899 9.667 -4.555 1.00 55.53 102 ARG A O 1
#

pLDDT: mean 70.17, std 14.81, range [39.88, 94.44]

Radius of gyration: 25.8 Å; chains: 1; bounding box: 61×28×76 Å

Secondary structure (DSSP, 8-state):
-HHHHHHHHHHHHHTS--------------SS--TT-SSSSEEEEE-TTT--EEEEE---SS-GGGEEEEEEEE-TTS-EEEEEEE-HHHHHHHHHHHHHT-

Sequence (102 aa):
MKTLCVFAVCLVFALAPGIARQRHVTFRVHAQANPRDTEVFSTSVRARFSGKDIRIEKLPWISERDVTAFSPYPAQDGTYGALIQLDEHGRVVLDSLSVERR